Protein AF-A0A7J6WFM1-F1 (afdb_monomer)

Radius of gyration: 16.51 Å; Cα contacts (8 Å, |Δi|>4): 249; chains: 1; bounding box: 39×36×35 Å

Mean predicted aligned error: 10.04 Å

pLDDT: mean 71.58, std 12.74, range [37.25, 83.75]

Organism: Thalictrum thalictroides (NCBI:txid46969)

Sequence (102 aa):
MIDVAFMWQARCRQEDVAILWLARWCHEDVAFMCLARCRHEDIAFMCVVSHHEDVAIVRLARCRHKDVAFMWLARHQDVAIMWLARHVAFKSPCSLYWLVAT

Solvent-accessible surface area (backbone atoms only — not comparable to full-atom values): 5347 Å² total; per-residue (Å²): 134,84,54,70,50,76,48,77,49,75,48,78,54,102,64,38,39,37,40,40,41,39,41,36,37,67,84,60,54,32,39,39,40,38,39,38,37,38,37,88,70,34,40,38,39,38,38,38,40,36,38,62,100,34,41,40,37,39,40,38,39,38,39,37,87,58,34,38,37,40,37,40,36,41,31,46,74,79,40,39,47,42,44,41,42,42,44,50,76,71,94,64,80,73,56,74,50,85,50,79,5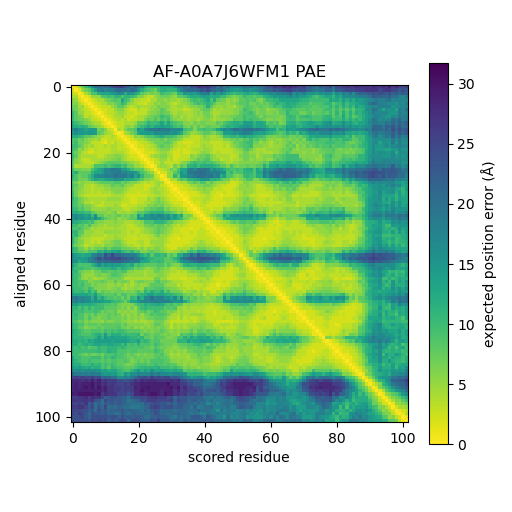3,114

Nearest PDB structures (foldseek):
  1yqf-assembly2_E  TM=4.898E-01  e=1.663E+00  Leishmania major
  6xux-assembly1_A  TM=5.354E-01  e=5.477E+00  Escherichia coli K-12
  7tcv-assembly1_XXX-2  TM=3.720E-01  e=5.189E+00  Mus musculus
  5gw7-assembly1_A  TM=2.580E-01  e=7.581E+00  Escherichia coli K-12

Foldseek 3Di:
DWDKDWDWDWDDDPFKIKIWIWIATPVFRWIWIWIWIGGVQKTKIWIWIDTPPFWIWIWIWIGHVQKIKIWIWITGHQWIWIWIWMGHPDDDDIDTDGDTDD

Secondary structure (DSSP, 8-state):
---EEEEEEEEEETTEEEEEEEEEETTTTEEEEEEEEEETTEEEEEEEEEETTTEEEEEEEEEETTEEEEEEEEEETTEEEEEEEEEESSSS--EEEEEEE-

Structure (mmCIF, N/CA/C/O backbone):
data_AF-A0A7J6WFM1-F1
#
_entry.id   AF-A0A7J6WFM1-F1
#
loop_
_atom_site.group_PDB
_atom_site.id
_atom_site.type_symbol
_atom_site.label_atom_id
_atom_site.label_alt_id
_atom_site.label_comp_id
_atom_site.label_asym_id
_atom_site.label_entity_id
_atom_site.label_seq_id
_atom_site.pdbx_PDB_ins_code
_atom_site.Cartn_x
_atom_site.Cartn_y
_atom_site.Cartn_z
_atom_site.occupancy
_atom_site.B_iso_or_equiv
_atom_site.auth_seq_id
_atom_site.auth_comp_id
_atom_site.auth_asym_id
_atom_site.auth_atom_id
_atom_site.pdbx_PDB_model_num
ATOM 1 N N . MET A 1 1 ? 22.365 15.387 -10.413 1.00 51.22 1 MET A N 1
ATOM 2 C CA . MET A 1 1 ? 21.697 16.071 -9.287 1.00 51.22 1 MET A CA 1
ATOM 3 C C . MET A 1 1 ? 20.497 15.202 -8.951 1.00 51.22 1 MET A C 1
ATOM 5 O O . MET A 1 1 ? 19.728 14.923 -9.858 1.00 51.22 1 MET A O 1
ATOM 9 N N . ILE A 1 2 ? 20.447 14.612 -7.753 1.00 57.59 2 ILE A N 1
ATOM 10 C CA . ILE A 1 2 ? 19.316 13.767 -7.344 1.00 57.59 2 ILE A CA 1
ATOM 11 C C . ILE A 1 2 ? 18.289 14.708 -6.725 1.00 57.59 2 ILE A C 1
ATOM 13 O O . ILE A 1 2 ? 18.536 15.246 -5.647 1.00 57.59 2 ILE A O 1
ATOM 17 N N . ASP A 1 3 ? 17.164 14.905 -7.405 1.00 66.88 3 ASP A N 1
ATOM 18 C CA . ASP A 1 3 ? 16.065 15.696 -6.865 1.00 66.88 3 ASP A CA 1
ATOM 19 C C . ASP A 1 3 ? 15.132 14.767 -6.090 1.00 66.88 3 ASP A C 1
ATOM 21 O O . ASP A 1 3 ? 14.416 13.937 -6.662 1.00 66.88 3 ASP A O 1
ATOM 25 N N . VAL A 1 4 ? 15.183 14.882 -4.763 1.00 70.12 4 VAL A N 1
ATOM 26 C CA . VAL A 1 4 ? 14.248 14.213 -3.861 1.00 70.12 4 VAL A CA 1
ATOM 27 C C . VAL A 1 4 ? 13.316 15.256 -3.269 1.00 70.12 4 VAL A C 1
ATOM 29 O O . VAL A 1 4 ? 13.750 16.158 -2.554 1.00 70.12 4 VAL A O 1
ATOM 32 N N . ALA A 1 5 ? 12.023 15.116 -3.550 1.00 77.75 5 ALA A N 1
ATOM 33 C CA . ALA A 1 5 ? 10.992 15.969 -2.978 1.00 77.75 5 ALA A CA 1
ATOM 34 C C . ALA A 1 5 ? 10.250 15.212 -1.875 1.00 77.75 5 ALA A C 1
ATOM 36 O O . ALA A 1 5 ? 9.716 14.127 -2.114 1.00 77.75 5 ALA A O 1
ATOM 37 N N . PHE A 1 6 ? 10.183 15.805 -0.684 1.00 78.44 6 PHE A N 1
ATOM 38 C CA . PHE A 1 6 ? 9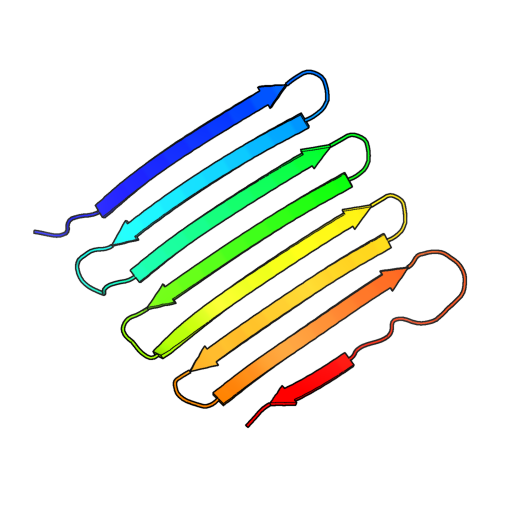.384 15.305 0.431 1.00 78.44 6 PHE A CA 1
ATOM 39 C C . PHE A 1 6 ? 8.292 16.311 0.780 1.00 78.44 6 PHE A C 1
ATOM 41 O O . PHE A 1 6 ? 8.555 17.505 0.920 1.00 78.44 6 PHE A O 1
ATOM 48 N N . MET A 1 7 ? 7.071 15.822 0.965 1.00 80.06 7 MET A N 1
ATOM 49 C CA . MET A 1 7 ? 5.954 16.606 1.475 1.00 80.06 7 MET A CA 1
ATOM 50 C C . MET A 1 7 ? 5.283 15.838 2.605 1.00 80.06 7 MET A C 1
ATOM 52 O O . MET A 1 7 ? 4.993 14.648 2.493 1.00 80.06 7 MET A O 1
ATOM 56 N N . TRP A 1 8 ? 5.013 16.540 3.698 1.00 83.38 8 TRP A N 1
ATOM 57 C CA . TRP A 1 8 ? 4.255 16.013 4.820 1.00 83.38 8 TRP A CA 1
ATOM 58 C C . TRP A 1 8 ? 3.083 16.950 5.104 1.00 83.38 8 TRP A C 1
ATOM 60 O O . TRP A 1 8 ? 3.219 18.174 5.039 1.00 83.38 8 TRP A O 1
ATOM 70 N N . GLN A 1 9 ? 1.926 16.374 5.409 1.00 80.44 9 GLN A N 1
ATOM 71 C CA . GLN A 1 9 ? 0.758 17.124 5.840 1.00 80.44 9 GLN A CA 1
ATOM 72 C C . GLN A 1 9 ? -0.009 16.313 6.878 1.00 80.44 9 GLN A C 1
ATOM 74 O O . GLN A 1 9 ? -0.376 15.167 6.633 1.00 80.44 9 GLN A O 1
ATOM 79 N N . ALA A 1 10 ? -0.317 16.935 8.012 1.00 79.06 10 ALA A N 1
ATOM 80 C CA . ALA A 1 10 ? -1.261 16.401 8.982 1.00 79.06 10 ALA A CA 1
ATOM 81 C C . ALA A 1 10 ? -2.491 17.304 9.071 1.00 79.06 10 ALA A C 1
ATOM 83 O O . ALA A 1 10 ? -2.390 18.532 9.033 1.00 79.06 10 ALA A O 1
ATOM 84 N N . ARG A 1 11 ? -3.664 16.687 9.193 1.00 78.88 11 ARG A N 1
ATOM 85 C CA . ARG A 1 11 ? -4.926 17.365 9.488 1.00 78.88 11 ARG A CA 1
ATOM 86 C C . ARG A 1 11 ? -5.605 16.653 10.644 1.00 78.88 11 ARG A C 1
ATOM 88 O O . ARG A 1 11 ? -5.827 15.449 10.573 1.00 78.88 11 ARG A O 1
ATOM 95 N N . CYS A 1 12 ? -5.979 17.417 11.662 1.00 75.19 12 CYS A N 1
ATOM 96 C CA . CYS A 1 12 ? -6.736 16.925 12.805 1.00 75.19 12 CYS A CA 1
ATOM 97 C C . CYS A 1 12 ? -8.044 17.716 12.906 1.00 75.19 12 CYS A C 1
ATOM 99 O O . CYS A 1 12 ? -8.027 18.948 12.906 1.00 75.19 12 CYS A O 1
ATOM 101 N N . ARG A 1 13 ? -9.182 17.025 12.982 1.00 72.81 13 ARG A N 1
ATOM 102 C CA . ARG A 1 13 ? -10.502 17.622 13.227 1.00 72.81 13 ARG A CA 1
ATOM 103 C C . ARG A 1 13 ? -11.258 16.771 14.233 1.00 72.81 13 ARG A C 1
ATOM 105 O O . ARG A 1 13 ? -11.721 15.707 13.856 1.00 72.81 13 ARG A O 1
ATOM 112 N N . GLN A 1 14 ? -11.417 17.280 15.456 1.00 71.00 14 GLN A N 1
ATOM 113 C CA . GLN A 1 14 ? -12.132 16.661 16.585 1.00 71.00 14 GLN A CA 1
ATOM 114 C C . GLN A 1 14 ? -11.768 15.182 16.837 1.00 71.00 14 GLN A C 1
ATOM 116 O O . GLN A 1 14 ? -10.977 14.919 17.733 1.00 71.00 14 GLN A O 1
ATOM 121 N N . GLU A 1 15 ? -12.281 14.243 16.042 1.00 68.94 15 GLU A N 1
ATOM 122 C CA . GLU A 1 15 ? -12.045 12.793 16.155 1.00 68.94 15 GLU A CA 1
ATOM 123 C C . GLU A 1 15 ? -11.365 12.165 14.922 1.00 68.94 15 GLU A C 1
ATOM 125 O O . GLU A 1 15 ? -11.062 10.974 14.925 1.00 68.94 15 GLU A O 1
ATOM 130 N N . ASP A 1 16 ? -11.112 12.958 13.878 1.00 74.50 16 ASP A N 1
ATOM 131 C CA . ASP A 1 16 ? -10.488 12.535 12.626 1.00 74.50 16 ASP A CA 1
ATOM 132 C C . ASP A 1 16 ? -9.049 13.061 12.548 1.00 74.50 16 ASP A C 1
ATOM 134 O O . ASP A 1 16 ? -8.814 14.272 12.493 1.00 74.50 16 ASP A O 1
ATOM 138 N N . VAL A 1 17 ? -8.082 12.151 12.474 1.00 76.00 17 VAL A N 1
ATOM 139 C CA . VAL A 1 17 ? -6.674 12.451 12.188 1.00 76.00 17 VAL A CA 1
ATOM 140 C C . VAL A 1 17 ? -6.327 11.872 10.827 1.00 76.00 17 VAL A C 1
ATOM 142 O O . VAL A 1 17 ? -6.545 10.690 10.578 1.00 76.00 17 VAL A O 1
ATOM 145 N N . ALA A 1 18 ? -5.778 12.693 9.940 1.00 79.69 18 ALA A N 1
ATOM 146 C CA . ALA A 1 18 ? -5.246 12.264 8.656 1.00 79.69 18 ALA A CA 1
ATOM 147 C C . ALA A 1 18 ? -3.793 12.720 8.518 1.00 79.69 18 ALA A C 1
ATOM 149 O O . ALA A 1 18 ? -3.487 13.894 8.729 1.00 79.69 18 ALA A O 1
ATOM 150 N N . ILE A 1 19 ? -2.911 11.797 8.151 1.00 79.56 19 ILE A N 1
ATOM 151 C CA . ILE A 1 19 ? -1.493 12.049 7.900 1.00 79.56 19 ILE A CA 1
ATOM 152 C C . ILE A 1 19 ? -1.201 11.620 6.467 1.00 79.56 19 ILE A C 1
ATOM 154 O O . ILE A 1 19 ? -1.480 10.485 6.086 1.00 79.56 19 ILE A O 1
ATOM 158 N N . LEU A 1 20 ? -0.640 12.533 5.685 1.00 79.12 20 LEU A N 1
ATOM 159 C CA . LEU A 1 20 ? -0.151 12.298 4.337 1.00 79.12 20 LEU A CA 1
ATOM 160 C C . LEU A 1 20 ? 1.363 12.497 4.327 1.00 79.12 20 LEU A C 1
ATOM 162 O O . LEU A 1 20 ? 1.870 13.532 4.766 1.00 79.12 20 LEU A O 1
ATOM 166 N N . TRP A 1 21 ? 2.066 11.512 3.787 1.00 83.00 21 TRP A N 1
ATOM 167 C CA . TRP A 1 21 ? 3.483 11.585 3.485 1.00 83.00 21 TRP A CA 1
ATOM 168 C C . TRP A 1 21 ? 3.699 11.241 2.017 1.00 83.00 21 TRP A C 1
ATOM 170 O O . TRP A 1 21 ? 3.228 10.213 1.533 1.00 83.00 21 TRP A O 1
ATOM 180 N N . LEU A 1 22 ? 4.400 12.118 1.312 1.00 75.88 22 LEU A N 1
ATOM 181 C CA . LEU A 1 22 ? 4.752 11.963 -0.090 1.00 75.88 22 LEU A CA 1
ATOM 182 C C . LEU A 1 22 ? 6.264 12.091 -0.220 1.00 75.88 22 LEU A C 1
ATOM 184 O O . LEU A 1 22 ? 6.851 13.063 0.258 1.00 75.88 22 LEU A O 1
ATOM 188 N N . ALA A 1 23 ? 6.876 11.132 -0.900 1.00 76.62 23 ALA A N 1
ATOM 189 C CA . ALA A 1 23 ? 8.264 11.194 -1.319 1.00 76.62 23 ALA A CA 1
ATOM 190 C C . ALA A 1 23 ? 8.338 10.878 -2.812 1.00 76.62 23 ALA A C 1
ATOM 192 O O . ALA A 1 23 ? 7.768 9.888 -3.269 1.00 76.62 23 ALA A O 1
ATOM 193 N N . ARG A 1 24 ? 9.036 11.712 -3.581 1.00 72.75 24 ARG A N 1
ATOM 194 C CA . ARG A 1 24 ? 9.300 11.463 -5.002 1.00 72.75 24 ARG A CA 1
ATOM 195 C C . ARG A 1 24 ? 10.793 11.511 -5.256 1.00 72.75 24 ARG A C 1
ATOM 197 O O . ARG A 1 24 ? 11.457 12.457 -4.835 1.00 72.75 24 ARG A O 1
ATOM 204 N N . TRP A 1 25 ? 11.296 10.487 -5.930 1.00 72.38 25 TRP A N 1
ATOM 205 C CA . TRP A 1 25 ? 12.682 10.371 -6.358 1.00 72.38 25 TRP A CA 1
ATOM 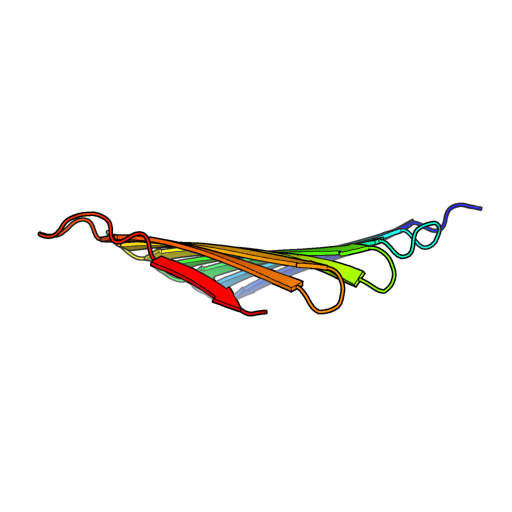206 C C . TRP A 1 25 ? 12.711 10.523 -7.879 1.00 72.38 25 TRP A C 1
ATOM 208 O O . TRP A 1 25 ? 12.308 9.621 -8.610 1.00 72.38 25 TRP A O 1
ATOM 218 N N . CYS A 1 26 ? 13.158 11.686 -8.358 1.00 60.81 26 CYS A N 1
ATOM 219 C CA . CYS A 1 26 ? 13.089 12.046 -9.780 1.00 60.81 26 CYS A CA 1
ATOM 220 C C . CYS A 1 26 ? 14.082 11.279 -10.672 1.00 60.81 26 CYS A C 1
ATOM 222 O O . CYS A 1 26 ? 13.961 11.339 -11.886 1.00 60.81 26 CYS A O 1
ATOM 224 N N . HIS A 1 27 ? 15.065 10.581 -10.095 1.00 62.34 27 HIS A N 1
ATOM 225 C CA . HIS A 1 27 ? 16.094 9.864 -10.860 1.00 62.34 27 HIS A CA 1
ATOM 226 C C . HIS A 1 27 ? 15.639 8.478 -11.359 1.00 62.34 27 HIS A C 1
ATOM 228 O O . HIS A 1 27 ? 16.193 7.964 -12.322 1.00 62.34 27 HIS A O 1
ATOM 234 N N . GLU A 1 28 ? 14.640 7.874 -10.712 1.00 61.72 28 GLU A N 1
ATOM 235 C CA . GLU A 1 28 ? 14.131 6.527 -11.039 1.00 61.72 28 GLU A CA 1
ATOM 236 C C . GLU A 1 28 ? 12.610 6.531 -11.297 1.00 61.72 28 GLU A C 1
ATOM 238 O O . GLU A 1 28 ? 11.972 5.483 -11.362 1.00 61.72 28 GLU A O 1
ATOM 243 N N . ASP A 1 29 ? 12.003 7.723 -11.384 1.00 70.25 29 ASP A N 1
ATOM 244 C CA . ASP A 1 29 ? 10.547 7.930 -11.409 1.00 70.25 29 ASP A CA 1
ATOM 245 C C . ASP A 1 29 ? 9.795 7.151 -10.322 1.00 70.25 29 ASP A C 1
ATOM 247 O O . ASP A 1 29 ? 8.648 6.724 -10.483 1.00 70.25 29 ASP A O 1
ATOM 251 N N . VAL A 1 30 ? 10.446 7.001 -9.166 1.00 72.12 30 VAL A N 1
ATOM 252 C CA . VAL A 1 30 ? 9.839 6.363 -8.008 1.00 72.12 30 VAL A CA 1
ATOM 253 C C . VAL A 1 30 ? 9.021 7.391 -7.253 1.00 72.12 30 VAL A C 1
ATOM 255 O O . VAL A 1 30 ? 9.536 8.402 -6.764 1.00 72.12 30 VAL A O 1
ATOM 258 N N . ALA A 1 31 ? 7.730 7.115 -7.125 1.00 78.88 31 ALA A N 1
ATOM 259 C CA . ALA A 1 31 ? 6.846 7.865 -6.253 1.00 78.88 31 ALA A CA 1
ATOM 260 C C . ALA A 1 31 ? 6.373 6.968 -5.113 1.00 78.88 31 ALA A C 1
ATOM 262 O O . ALA A 1 31 ? 5.942 5.832 -5.312 1.00 78.88 31 ALA A O 1
ATOM 263 N N . PHE A 1 32 ? 6.449 7.513 -3.908 1.00 80.25 32 PHE A N 1
ATOM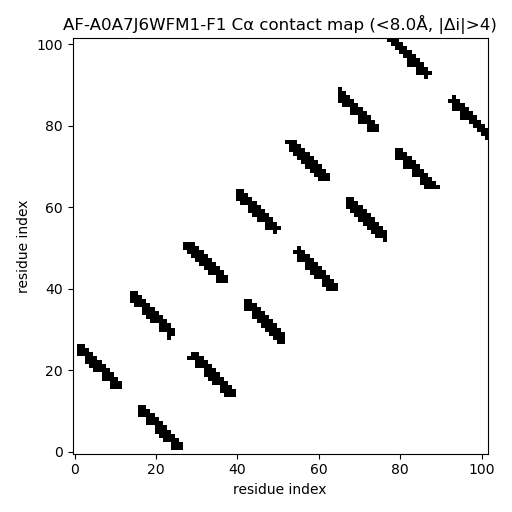 264 C CA . PHE A 1 32 ? 5.967 6.895 -2.693 1.00 80.25 32 PHE A CA 1
ATOM 265 C C . PHE A 1 32 ? 4.924 7.808 -2.050 1.00 80.25 32 PHE A C 1
ATOM 267 O O . PHE A 1 32 ? 5.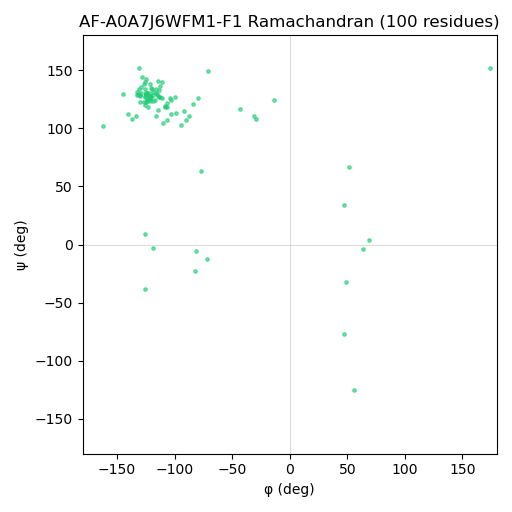178 8.984 -1.779 1.00 80.25 32 PHE A O 1
ATOM 274 N N . MET A 1 33 ? 3.754 7.250 -1.760 1.00 80.38 33 MET A N 1
ATOM 275 C CA . MET A 1 33 ? 2.672 7.931 -1.061 1.00 80.38 33 MET A CA 1
ATOM 276 C C . MET A 1 33 ? 2.172 7.071 0.091 1.00 80.38 33 MET A C 1
ATOM 278 O O . MET A 1 33 ? 1.689 5.965 -0.125 1.00 80.38 33 MET A O 1
ATOM 282 N N . CYS A 1 34 ? 2.207 7.614 1.303 1.00 82.81 34 CYS A N 1
ATOM 283 C CA . CYS A 1 34 ? 1.565 7.041 2.477 1.00 82.81 34 CYS A CA 1
ATOM 284 C C . CYS A 1 34 ? 0.448 7.957 2.967 1.00 82.81 34 CYS A C 1
ATOM 286 O O . CYS A 1 34 ? 0.674 9.134 3.236 1.00 82.81 34 CYS A O 1
ATOM 288 N N . LEU A 1 35 ? -0.742 7.398 3.150 1.00 80.44 35 LEU A N 1
ATOM 289 C CA . LEU A 1 35 ? -1.876 8.057 3.774 1.00 80.44 35 LEU A CA 1
ATOM 290 C C . LEU A 1 35 ? -2.366 7.216 4.951 1.00 80.44 35 LEU A C 1
ATOM 292 O O . LEU A 1 35 ? -2.724 6.052 4.792 1.00 80.44 35 LEU A O 1
ATOM 296 N N . ALA A 1 36 ? -2.405 7.818 6.130 1.00 79.12 36 ALA A N 1
ATOM 297 C CA . ALA A 1 36 ? -3.009 7.255 7.324 1.00 79.12 36 ALA A CA 1
ATOM 298 C C . ALA A 1 36 ? -4.235 8.084 7.698 1.00 79.12 36 ALA A C 1
ATOM 300 O O . ALA A 1 36 ? -4.179 9.314 7.693 1.00 79.12 36 ALA A O 1
ATOM 301 N N . ARG A 1 37 ? -5.334 7.424 8.048 1.00 80.31 37 ARG A N 1
ATOM 302 C CA . ARG A 1 37 ? -6.525 8.056 8.608 1.00 80.31 37 ARG A CA 1
ATOM 303 C C . ARG A 1 37 ? -6.979 7.284 9.834 1.00 80.31 37 ARG A C 1
ATOM 305 O O . ARG A 1 37 ? -7.213 6.086 9.752 1.00 80.31 37 ARG A O 1
ATOM 312 N N . CYS A 1 38 ? -7.183 7.992 10.930 1.00 75.75 38 CYS A N 1
ATOM 313 C CA . CYS A 1 38 ? -7.791 7.475 12.143 1.00 75.75 38 CYS A CA 1
ATOM 314 C C . CYS A 1 38 ? -9.074 8.267 12.403 1.00 75.75 38 CYS A C 1
ATOM 316 O O . CYS A 1 38 ? -9.051 9.495 12.392 1.00 75.75 38 CYS A O 1
ATOM 318 N N . ARG A 1 39 ? -10.179 7.564 12.613 1.00 77.75 39 ARG A N 1
ATOM 319 C CA . ARG A 1 39 ? -11.467 8.071 13.099 1.00 77.75 39 ARG A CA 1
ATOM 320 C C . ARG A 1 39 ? -11.895 7.156 14.239 1.00 77.75 39 ARG A C 1
ATOM 322 O O . ARG A 1 39 ? -11.485 6.009 14.228 1.00 77.75 39 ARG A O 1
ATOM 329 N N . HIS A 1 40 ? -12.664 7.629 15.215 1.00 67.88 40 HIS A N 1
ATOM 330 C CA . HIS A 1 40 ? -13.135 6.844 16.371 1.00 67.88 40 HIS A CA 1
ATOM 331 C C . HIS A 1 40 ? -13.346 5.334 16.050 1.00 67.88 40 HIS A C 1
ATOM 333 O O . HIS A 1 40 ? -14.226 4.995 15.262 1.00 67.88 40 HIS A O 1
ATOM 33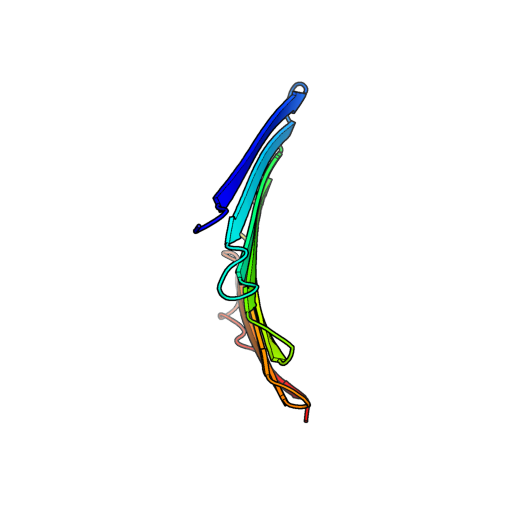9 N N . GLU A 1 41 ? -12.485 4.461 16.604 1.00 69.75 41 GLU A N 1
ATOM 340 C CA . GLU A 1 41 ? -12.392 2.990 16.387 1.00 69.75 41 GLU A CA 1
ATOM 341 C C . GLU A 1 41 ? -12.028 2.460 14.976 1.00 69.75 41 GLU A C 1
ATOM 343 O O . GLU A 1 41 ? -11.827 1.253 14.816 1.00 69.75 41 GLU A O 1
ATOM 348 N N . ASP A 1 42 ? -11.879 3.336 13.983 1.00 78.94 42 ASP A N 1
ATOM 349 C CA . ASP A 1 42 ? -11.552 3.048 12.584 1.00 78.94 42 ASP A CA 1
ATOM 350 C C . ASP A 1 42 ? -10.173 3.609 12.200 1.00 78.94 42 ASP A C 1
ATOM 352 O O . ASP A 1 42 ? -9.959 4.818 12.106 1.00 78.94 42 ASP A O 1
ATOM 356 N N . ILE A 1 43 ? -9.237 2.727 11.873 1.00 78.31 43 ILE A N 1
ATOM 357 C CA . ILE A 1 43 ? -7.903 3.082 11.390 1.00 78.31 43 ILE A CA 1
ATOM 358 C C . ILE A 1 43 ? -7.750 2.562 9.965 1.00 78.31 43 ILE A C 1
ATOM 360 O O . ILE A 1 43 ? -8.020 1.395 9.693 1.00 78.31 43 ILE A O 1
ATOM 364 N N . ALA A 1 44 ? -7.309 3.413 9.047 1.00 82.06 44 ALA A N 1
ATOM 365 C CA . ALA A 1 44 ? -7.018 3.063 7.668 1.00 82.06 44 ALA A CA 1
ATOM 366 C C . ALA A 1 44 ? -5.622 3.553 7.272 1.00 82.06 44 ALA A C 1
ATOM 368 O O . ALA A 1 44 ? -5.258 4.698 7.527 1.00 82.06 44 ALA A O 1
ATOM 369 N N . PHE A 1 45 ? -4.866 2.696 6.598 1.00 82.88 45 PHE A N 1
ATOM 370 C CA . PHE A 1 45 ? -3.566 3.006 6.024 1.00 82.88 45 PHE A CA 1
ATOM 371 C C . PHE A 1 45 ? -3.560 2.632 4.550 1.00 82.88 45 PHE A C 1
ATOM 373 O O . PHE A 1 45 ? -4.047 1.569 4.169 1.00 82.88 45 PHE A O 1
ATOM 380 N N . MET A 1 46 ? -2.980 3.500 3.733 1.00 80.75 46 MET A N 1
ATOM 381 C CA . MET A 1 46 ? -2.728 3.289 2.320 1.00 80.75 46 MET A CA 1
ATOM 382 C C . MET A 1 46 ? -1.277 3.640 2.038 1.00 80.75 46 MET A C 1
ATOM 384 O O . MET A 1 46 ? -0.825 4.725 2.386 1.00 80.75 46 MET A O 1
ATOM 388 N N . CYS A 1 47 ? -0.559 2.736 1.396 1.00 83.44 47 CYS A N 1
ATOM 389 C CA . CYS A 1 47 ? 0.777 2.971 0.886 1.00 83.44 47 CYS A CA 1
ATOM 390 C C . CYS A 1 47 ? 0.782 2.614 -0.596 1.00 83.44 47 CYS A C 1
ATOM 392 O O . CYS A 1 47 ? 0.348 1.525 -0.968 1.00 83.44 47 CYS A O 1
ATOM 394 N N . VAL A 1 48 ? 1.235 3.540 -1.431 1.00 81.31 48 VAL A N 1
ATOM 395 C CA . VAL A 1 48 ? 1.389 3.356 -2.869 1.00 81.31 48 VAL A CA 1
ATOM 396 C C . VAL A 1 48 ? 2.846 3.600 -3.209 1.00 81.31 48 VAL A C 1
ATOM 398 O O . VAL A 1 48 ? 3.395 4.649 -2.873 1.00 81.31 48 VAL A O 1
ATOM 401 N N . VAL A 1 49 ? 3.452 2.629 -3.878 1.00 82.75 49 VAL A N 1
ATOM 402 C CA . VAL A 1 49 ? 4.787 2.742 -4.453 1.00 82.75 49 VAL A CA 1
ATOM 403 C C . VAL A 1 49 ? 4.656 2.485 -5.940 1.00 82.75 49 VAL A C 1
ATOM 405 O O . VAL A 1 49 ? 4.151 1.435 -6.337 1.00 82.75 49 VAL A O 1
ATOM 408 N N . SER A 1 50 ? 5.092 3.433 -6.756 1.00 80.31 50 SER A N 1
ATOM 409 C CA . SER A 1 50 ? 5.182 3.255 -8.201 1.00 80.31 50 SER A CA 1
ATOM 410 C C . SER A 1 50 ? 6.618 3.458 -8.650 1.00 80.31 50 SER A C 1
ATOM 412 O O . SER A 1 50 ? 7.266 4.385 -8.172 1.00 80.31 50 SER A O 1
ATOM 414 N N . HIS A 1 51 ? 7.084 2.614 -9.561 1.00 77.94 51 HIS A N 1
ATOM 415 C CA . HIS A 1 51 ? 8.351 2.758 -10.280 1.00 77.94 51 HIS A CA 1
ATOM 416 C C . HIS A 1 51 ? 8.035 2.716 -11.781 1.00 77.94 51 HIS A C 1
ATOM 418 O O . HIS A 1 51 ? 7.140 1.966 -12.168 1.00 77.94 51 HIS A O 1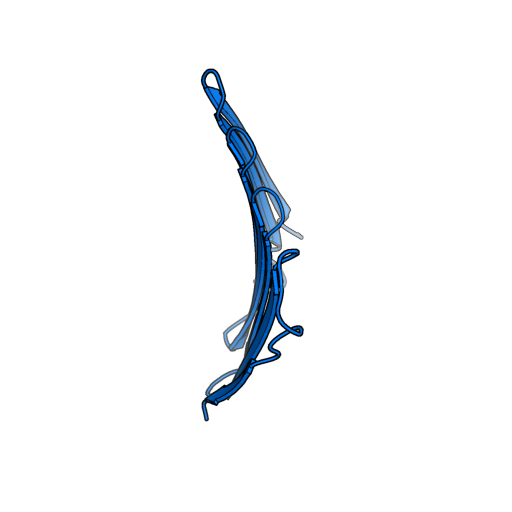
ATOM 424 N N . HIS A 1 52 ? 8.741 3.534 -12.574 1.00 66.69 52 HIS A N 1
ATOM 425 C CA . HIS A 1 52 ? 8.604 3.767 -14.023 1.00 66.69 52 HIS A CA 1
ATOM 426 C C . HIS A 1 52 ? 7.741 2.745 -14.806 1.00 66.69 52 HIS A C 1
ATOM 428 O O . HIS A 1 52 ? 8.012 1.546 -14.774 1.00 66.69 52 HIS A O 1
ATOM 434 N N . GLU A 1 53 ? 6.730 3.273 -15.512 1.00 56.12 53 GLU A N 1
ATOM 435 C CA . GLU A 1 53 ? 5.732 2.676 -16.435 1.00 56.12 53 GLU A CA 1
ATOM 436 C C . GLU A 1 53 ? 4.942 1.423 -16.015 1.00 56.12 53 GLU A C 1
ATOM 438 O O . GLU A 1 53 ? 3.751 1.356 -16.320 1.00 56.12 53 GLU A O 1
ATOM 443 N N . ASP A 1 54 ? 5.489 0.509 -15.218 1.00 59.69 54 ASP A N 1
ATOM 444 C CA . ASP A 1 54 ? 4.892 -0.822 -15.112 1.00 59.69 54 ASP A CA 1
ATOM 445 C C . ASP A 1 54 ? 4.573 -1.257 -13.686 1.00 59.69 54 ASP A C 1
ATOM 447 O O . ASP A 1 54 ? 3.504 -1.832 -13.468 1.00 59.69 54 ASP A O 1
ATOM 451 N N . VAL A 1 55 ? 5.418 -0.947 -12.693 1.00 63.00 55 VAL A N 1
ATOM 452 C CA . VAL A 1 55 ? 5.225 -1.457 -11.327 1.00 63.00 55 VAL A CA 1
ATOM 453 C C . VAL A 1 55 ? 4.410 -0.491 -10.477 1.00 63.00 55 VAL A C 1
ATOM 455 O O . VAL A 1 55 ? 4.888 0.582 -10.111 1.00 63.00 55 VAL A O 1
ATOM 458 N N . ALA A 1 56 ? 3.217 -0.913 -10.059 1.00 77.69 56 ALA A N 1
ATOM 459 C CA . ALA A 1 56 ? 2.457 -0.237 -9.009 1.00 77.69 56 ALA A CA 1
ATOM 460 C C . ALA A 1 56 ? 2.149 -1.210 -7.870 1.00 77.69 56 ALA A C 1
ATOM 462 O O . ALA A 1 56 ? 1.442 -2.199 -8.065 1.00 77.69 56 ALA A O 1
ATOM 463 N N . ILE A 1 57 ? 2.658 -0.915 -6.673 1.00 79.31 57 ILE A N 1
ATOM 464 C CA . ILE A 1 57 ? 2.365 -1.658 -5.449 1.00 79.31 57 ILE A CA 1
ATOM 465 C C . ILE A 1 57 ? 1.467 -0.808 -4.556 1.00 79.31 57 ILE A C 1
ATOM 467 O O . ILE A 1 57 ? 1.868 0.259 -4.098 1.00 79.31 57 ILE A O 1
ATOM 471 N N . VAL A 1 58 ? 0.271 -1.310 -4.256 1.00 82.25 58 VAL A N 1
ATOM 472 C CA . VAL A 1 58 ? -0.671 -0.704 -3.313 1.00 82.25 58 VAL A CA 1
ATOM 473 C C . VAL A 1 58 ? -0.833 -1.622 -2.109 1.00 82.25 58 VAL A C 1
ATOM 475 O O . VAL A 1 58 ? -1.139 -2.806 -2.238 1.00 82.25 58 VAL A O 1
ATOM 478 N N . ARG A 1 59 ? -0.645 -1.073 -0.913 1.00 83.06 59 ARG A N 1
ATOM 479 C CA . ARG A 1 59 ? -0.950 -1.722 0.364 1.00 83.06 59 ARG A CA 1
ATOM 480 C C . ARG A 1 59 ? -2.028 -0.928 1.068 1.00 83.06 59 ARG A C 1
ATOM 482 O O . ARG A 1 59 ? -1.856 0.260 1.319 1.00 83.06 59 ARG A O 1
ATOM 489 N N . LEU A 1 60 ? -3.119 -1.594 1.403 1.00 79.75 60 LEU A N 1
ATOM 490 C CA . LEU A 1 60 ? -4.239 -1.031 2.135 1.00 79.75 60 LEU A CA 1
ATOM 491 C C . LEU A 1 60 ? -4.468 -1.873 3.384 1.00 79.75 60 LEU A C 1
ATOM 493 O O . LEU A 1 60 ? -4.581 -3.092 3.303 1.00 79.75 60 LEU A O 1
ATOM 497 N N . ALA A 1 61 ? -4.536 -1.224 4.536 1.00 77.75 61 ALA A N 1
ATOM 498 C CA . ALA A 1 61 ? -4.910 -1.852 5.791 1.00 77.75 61 ALA A CA 1
ATOM 499 C C . ALA A 1 61 ? -6.064 -1.064 6.400 1.00 77.75 61 ALA A C 1
ATOM 501 O O . ALA A 1 61 ? -6.017 0.164 6.445 1.00 77.75 61 ALA A O 1
ATOM 502 N N . ARG A 1 62 ? -7.095 -1.756 6.874 1.00 79.44 62 ARG A N 1
ATOM 503 C CA . ARG A 1 62 ? -8.183 -1.155 7.641 1.00 79.44 62 ARG A CA 1
ATOM 504 C C . ARG A 1 62 ? -8.443 -1.986 8.882 1.00 79.44 62 ARG A C 1
ATOM 506 O O . ARG A 1 62 ? -8.664 -3.185 8.780 1.00 79.44 62 ARG A O 1
ATOM 513 N N . CYS A 1 63 ? -8.485 -1.328 10.025 1.00 75.81 63 CYS A N 1
ATOM 514 C CA . CYS A 1 63 ? -8.870 -1.906 11.298 1.00 75.81 63 CYS A CA 1
ATOM 515 C C .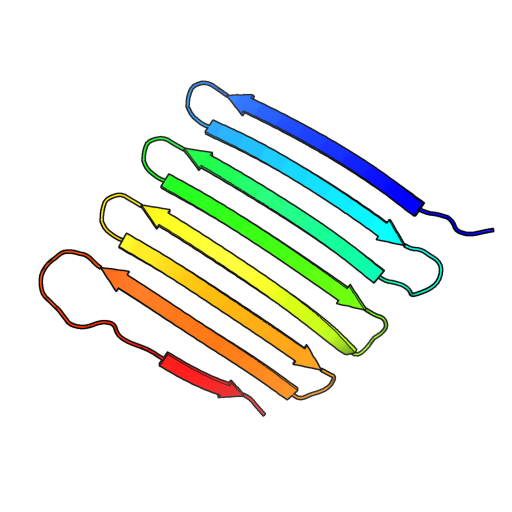 CYS A 1 63 ? -10.108 -1.160 11.789 1.00 75.81 63 CYS A C 1
ATOM 517 O O . CYS A 1 63 ? -10.078 0.059 11.916 1.00 75.81 63 CYS A O 1
ATOM 519 N N . ARG A 1 64 ? -11.186 -1.887 12.053 1.00 76.38 64 ARG A N 1
ATOM 520 C CA . ARG A 1 64 ? -12.396 -1.417 12.735 1.00 76.38 64 ARG A CA 1
ATOM 521 C C . ARG A 1 64 ? -12.673 -2.402 13.854 1.00 76.38 64 ARG A C 1
ATOM 523 O O . ARG A 1 64 ? -12.395 -3.571 13.657 1.00 76.38 64 ARG A O 1
ATOM 530 N N . HIS A 1 65 ? -13.167 -1.984 15.014 1.00 67.81 65 HIS A N 1
ATOM 531 C CA . HIS A 1 65 ? -13.427 -2.859 16.170 1.00 67.81 65 HIS A CA 1
ATOM 532 C C . HIS A 1 65 ? -13.770 -4.334 15.799 1.00 67.81 65 HIS A C 1
ATOM 534 O O . HIS A 1 65 ? -14.840 -4.617 15.261 1.00 67.81 65 HIS A O 1
ATOM 540 N N . LYS A 1 66 ? -12.829 -5.263 16.069 1.00 67.38 66 LYS A N 1
ATOM 541 C CA . LYS A 1 66 ? -12.854 -6.719 15.758 1.00 67.38 66 LYS A CA 1
ATOM 542 C C . LYS A 1 66 ? -12.771 -7.151 14.279 1.00 67.38 66 LYS A C 1
ATOM 544 O O . LYS A 1 66 ? -12.815 -8.346 14.014 1.00 67.38 66 LYS A O 1
ATOM 549 N N . ASP A 1 67 ? -12.597 -6.244 13.333 1.00 77.00 67 ASP A N 1
ATOM 550 C CA . ASP A 1 67 ? -12.465 -6.492 11.894 1.00 77.00 67 ASP A CA 1
ATOM 551 C C . ASP A 1 67 ? -11.184 -5.851 11.347 1.00 77.00 67 ASP A C 1
ATOM 553 O O . ASP A 1 67 ? -10.982 -4.638 11.420 1.00 77.00 67 ASP A O 1
ATOM 557 N N . VAL A 1 68 ? -10.301 -6.675 10.795 1.00 75.31 68 VAL A N 1
ATOM 558 C CA . VAL A 1 68 ? -9.051 -6.225 10.187 1.00 75.31 68 VAL A CA 1
ATOM 559 C C . VAL A 1 68 ? -8.999 -6.722 8.756 1.00 75.31 68 VAL A C 1
ATOM 561 O O . VAL A 1 68 ? -9.078 -7.922 8.516 1.00 75.31 68 VAL A O 1
ATOM 564 N N . ALA A 1 69 ? -8.829 -5.813 7.805 1.00 78.88 69 ALA A N 1
ATOM 565 C CA . ALA A 1 69 ? -8.673 -6.121 6.394 1.00 78.88 69 ALA A CA 1
ATOM 566 C C . ALA A 1 69 ? -7.322 -5.618 5.883 1.00 78.88 69 ALA A C 1
ATOM 568 O O . ALA A 1 69 ? -6.944 -4.472 6.126 1.00 78.88 69 ALA A O 1
ATOM 569 N N . PHE A 1 70 ? -6.630 -6.466 5.133 1.00 78.12 70 PHE A N 1
ATOM 570 C CA . PHE A 1 70 ? -5.412 -6.159 4.406 1.00 78.12 70 PHE A CA 1
ATOM 571 C C . PHE A 1 70 ? -5.630 -6.464 2.933 1.00 78.12 70 PHE A C 1
ATOM 573 O O . PHE A 1 70 ? -6.080 -7.551 2.576 1.00 78.12 70 PHE A O 1
ATOM 580 N N . MET A 1 71 ? -5.280 -5.511 2.083 1.00 79.38 71 MET A N 1
ATOM 581 C CA . MET A 1 71 ? -5.227 -5.696 0.646 1.00 79.38 71 MET A CA 1
ATOM 582 C C . MET A 1 71 ? -3.836 -5.328 0.154 1.00 79.38 71 MET A C 1
ATOM 584 O O . MET A 1 71 ? -3.302 -4.266 0.480 1.00 79.38 71 MET A O 1
ATOM 588 N N . TRP A 1 72 ? -3.260 -6.215 -0.638 1.00 81.50 72 TRP A N 1
ATOM 589 C CA . TRP A 1 72 ? -2.026 -5.981 -1.357 1.00 81.50 72 TRP A CA 1
ATOM 590 C C . TRP A 1 72 ? -2.296 -6.155 -2.842 1.00 81.50 72 TRP A C 1
ATOM 592 O O . TRP A 1 72 ? -2.861 -7.158 -3.260 1.00 81.50 72 TRP A O 1
ATOM 602 N N . LEU A 1 73 ? -1.922 -5.159 -3.627 1.00 80.69 73 LEU A N 1
ATOM 603 C CA . LEU A 1 73 ? -2.016 -5.179 -5.074 1.00 80.69 73 LEU A CA 1
ATOM 604 C C . LEU A 1 73 ? -0.627 -4.886 -5.621 1.00 80.69 73 LEU A C 1
ATOM 606 O O . LEU A 1 73 ? 0.002 -3.918 -5.199 1.00 80.69 73 LEU A O 1
ATOM 610 N N . ALA A 1 74 ? -0.164 -5.704 -6.553 1.00 82.62 74 ALA A N 1
ATOM 611 C CA . ALA A 1 74 ? 1.022 -5.443 -7.348 1.00 82.62 74 ALA A CA 1
ATOM 612 C C . ALA A 1 74 ? 0.637 -5.578 -8.820 1.00 82.62 74 ALA A C 1
ATOM 614 O O . ALA A 1 74 ? 0.133 -6.619 -9.234 1.00 82.62 74 ALA A O 1
ATOM 615 N N . ARG A 1 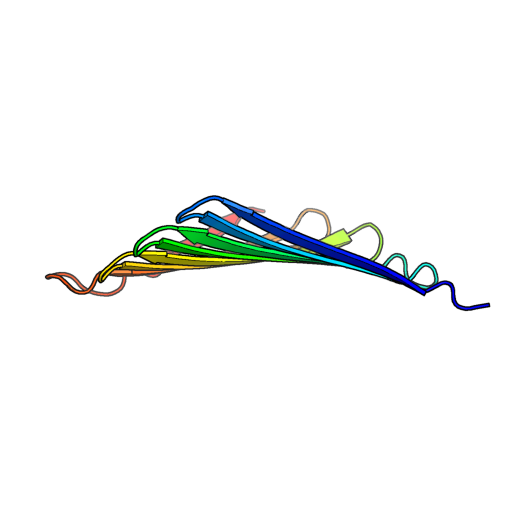75 ? 0.852 -4.526 -9.601 1.00 80.19 75 ARG A N 1
ATOM 616 C CA . ARG A 1 75 ? 0.687 -4.540 -11.055 1.00 80.19 75 ARG A CA 1
ATOM 617 C C . ARG A 1 75 ? 2.055 -4.416 -11.706 1.00 80.19 75 ARG A C 1
ATOM 619 O O . ARG A 1 75 ? 2.855 -3.636 -11.202 1.00 80.19 75 ARG A O 1
ATOM 626 N N . HIS A 1 76 ? 2.288 -5.161 -12.780 1.00 81.12 76 HIS A N 1
ATOM 627 C CA . HIS A 1 76 ? 3.407 -5.013 -13.705 1.00 81.12 76 HIS A CA 1
ATOM 628 C C . HIS A 1 76 ? 2.892 -5.233 -15.129 1.00 81.12 76 HIS A C 1
ATOM 630 O O . HIS A 1 76 ? 2.493 -6.351 -15.451 1.00 81.12 76 HIS A O 1
ATOM 636 N N . GLN A 1 77 ? 2.887 -4.187 -15.963 1.00 79.88 77 GLN A N 1
ATOM 637 C CA . GLN A 1 77 ? 2.325 -4.232 -17.323 1.00 79.88 77 GLN A CA 1
ATOM 638 C C . GLN A 1 77 ? 0.852 -4.690 -17.301 1.00 79.88 77 GLN A C 1
ATOM 640 O O . GLN A 1 77 ? 0.040 -4.120 -16.565 1.00 79.88 77 GLN A O 1
ATOM 645 N N . ASP A 1 78 ? 0.526 -5.737 -18.061 1.00 78.81 78 ASP A N 1
ATOM 646 C CA . ASP A 1 78 ? -0.810 -6.330 -18.159 1.00 78.81 78 ASP A CA 1
ATOM 647 C C . ASP A 1 78 ? -1.133 -7.292 -17.002 1.00 78.81 78 ASP A C 1
ATOM 649 O O . ASP A 1 78 ? -2.258 -7.760 -16.874 1.00 78.81 78 ASP A O 1
ATOM 653 N N . VAL A 1 79 ? -0.173 -7.580 -16.115 1.00 78.19 79 VAL A N 1
ATOM 654 C CA . VAL A 1 79 ? -0.371 -8.529 -15.014 1.00 78.19 79 VAL A CA 1
ATOM 655 C C . VAL A 1 79 ? -0.665 -7.792 -13.714 1.00 78.19 79 VAL A C 1
ATOM 657 O O . VAL A 1 79 ? 0.120 -6.953 -13.263 1.00 78.19 79 VAL A O 1
ATOM 660 N N . ALA A 1 80 ? -1.763 -8.162 -13.051 1.00 82.06 80 ALA A N 1
ATOM 661 C CA . ALA A 1 80 ? -2.084 -7.706 -11.704 1.00 82.06 80 ALA A CA 1
ATOM 662 C C . ALA A 1 80 ? -2.264 -8.887 -10.739 1.00 82.06 80 ALA A C 1
ATOM 664 O O . ALA A 1 80 ? -3.078 -9.787 -10.946 1.00 82.06 80 ALA A O 1
ATOM 665 N N . ILE A 1 81 ? -1.520 -8.850 -9.634 1.00 80.69 81 ILE A N 1
ATOM 666 C CA . ILE A 1 81 ? -1.646 -9.788 -8.520 1.00 80.69 81 ILE A CA 1
ATOM 667 C C . ILE A 1 81 ? -2.314 -9.055 -7.364 1.00 80.69 81 ILE A C 1
ATOM 669 O O . ILE A 1 81 ? -1.797 -8.049 -6.874 1.00 80.69 81 ILE A O 1
ATOM 673 N N . MET A 1 82 ? -3.449 -9.582 -6.907 1.00 83.75 82 MET A N 1
ATOM 674 C CA . MET A 1 82 ? -4.178 -9.056 -5.760 1.00 83.75 82 MET A CA 1
ATOM 675 C C . MET A 1 82 ? -4.274 -10.108 -4.656 1.00 83.75 82 MET A C 1
ATOM 677 O O . MET A 1 82 ? -4.681 -11.248 -4.882 1.00 83.75 82 MET A O 1
ATOM 681 N N . TRP A 1 83 ? -3.945 -9.693 -3.438 1.00 81.00 83 TRP A N 1
ATOM 682 C CA . TRP A 1 83 ? -4.115 -10.472 -2.225 1.00 81.00 83 TRP A CA 1
ATOM 683 C C . TRP A 1 83 ? -5.023 -9.728 -1.254 1.00 81.00 83 TRP A C 1
ATOM 685 O O . TRP A 1 83 ? -4.770 -8.570 -0.922 1.00 81.00 83 TRP A O 1
ATOM 695 N N . LEU A 1 84 ? -6.073 -10.402 -0.789 1.00 81.38 84 LEU A N 1
ATOM 696 C CA . LEU A 1 84 ? -7.001 -9.875 0.202 1.00 81.38 84 LEU A CA 1
ATOM 697 C C . LEU A 1 84 ? -7.080 -10.844 1.381 1.00 81.38 84 LEU A C 1
ATOM 699 O O . LEU A 1 84 ? -7.469 -12.004 1.224 1.00 81.38 84 LEU A O 1
ATOM 703 N N . ALA A 1 85 ? -6.775 -10.341 2.571 1.00 78.69 85 ALA A N 1
ATOM 704 C CA . ALA A 1 85 ? -7.049 -11.030 3.821 1.00 78.69 85 ALA A CA 1
ATOM 705 C C . ALA A 1 85 ? -7.958 -10.181 4.691 1.00 78.69 85 ALA A C 1
ATOM 707 O O . ALA A 1 85 ? -7.740 -8.984 4.869 1.00 78.69 85 ALA A O 1
ATOM 708 N N . ARG A 1 86 ? -8.968 -10.818 5.273 1.00 79.19 86 ARG A N 1
ATOM 709 C CA . ARG A 1 86 ? -9.835 -10.197 6.264 1.00 79.19 86 ARG A CA 1
ATOM 710 C C . ARG A 1 86 ? -9.991 -11.127 7.452 1.00 79.19 86 ARG A C 1
ATOM 712 O O . ARG A 1 86 ? -10.282 -12.311 7.293 1.00 79.19 86 ARG A O 1
ATOM 719 N N . HIS A 1 87 ? -9.809 -10.576 8.637 1.00 71.88 87 HIS A N 1
ATOM 720 C CA . HIS A 1 87 ? -9.984 -11.253 9.902 1.00 71.88 87 HIS A CA 1
ATOM 721 C C . HIS A 1 87 ? -11.121 -10.578 10.667 1.00 71.88 87 HIS A C 1
ATOM 723 O O . HIS A 1 87 ? -10.966 -9.459 11.152 1.00 71.88 87 HIS A O 1
ATOM 729 N N . VAL A 1 88 ? -12.249 -11.278 10.801 1.00 65.31 88 VAL A N 1
ATOM 730 C CA . VAL A 1 88 ? -13.395 -10.831 11.600 1.00 65.31 88 VAL A CA 1
ATOM 731 C C . VAL A 1 88 ? -13.441 -11.673 12.870 1.00 65.31 88 VAL A C 1
ATOM 733 O O . VAL A 1 88 ? -13.799 -12.848 12.850 1.00 65.31 88 VAL A O 1
ATOM 736 N N . ALA A 1 89 ? -13.084 -11.077 14.002 1.00 57.50 89 ALA A N 1
ATOM 737 C CA . ALA A 1 89 ? -13.169 -11.696 15.316 1.00 57.50 89 ALA A CA 1
ATOM 738 C C . ALA A 1 89 ? -14.624 -11.707 15.822 1.00 57.50 89 ALA A C 1
ATOM 740 O O . ALA A 1 89 ? -14.942 -11.077 16.826 1.00 57.50 89 ALA A O 1
ATOM 741 N N . PHE A 1 90 ? -15.519 -12.409 15.120 1.00 41.91 90 PHE A N 1
ATOM 742 C CA . PHE A 1 90 ? -16.759 -12.963 15.677 1.00 41.91 90 PHE A CA 1
ATOM 743 C C . PHE A 1 90 ? -17.301 -14.056 14.731 1.00 41.91 90 PHE A C 1
ATOM 745 O O . PHE A 1 90 ? -17.897 -13.762 13.701 1.00 41.91 90 PHE A O 1
ATOM 752 N N . LYS A 1 91 ? -17.083 -15.330 15.096 1.00 38.75 91 LYS A N 1
ATOM 753 C CA . LYS A 1 91 ? -17.682 -16.544 14.494 1.00 38.75 91 LYS A CA 1
ATOM 754 C C . LYS A 1 91 ? -17.575 -16.698 12.957 1.00 38.75 91 LYS A C 1
ATOM 756 O O . LYS A 1 91 ? -18.601 -16.717 12.288 1.00 38.75 91 LYS A O 1
ATOM 761 N N . SER A 1 92 ? -16.388 -16.879 12.377 1.00 37.25 92 SER A N 1
ATOM 762 C CA . SER A 1 92 ? -16.174 -17.678 11.136 1.00 37.25 92 SER A CA 1
ATOM 763 C C . SER A 1 92 ? -14.718 -17.572 10.653 1.00 37.25 92 SER A C 1
ATOM 765 O O . SER A 1 92 ? -14.057 -16.585 10.974 1.00 37.25 92 SER A O 1
ATOM 767 N N . PRO A 1 93 ? -14.177 -18.594 9.956 1.00 43.16 93 PRO A N 1
ATOM 768 C CA . PRO A 1 93 ? -12.747 -18.689 9.673 1.00 43.16 93 PRO A CA 1
ATOM 769 C C . PRO A 1 93 ? -12.292 -17.648 8.643 1.00 43.16 93 PRO A C 1
ATOM 771 O O . PRO A 1 93 ? -13.044 -17.258 7.753 1.00 43.16 93 PRO A O 1
ATOM 774 N N . CYS A 1 94 ? -11.037 -17.218 8.787 1.00 41.28 94 CYS A N 1
ATOM 775 C CA . CYS A 1 94 ? -10.319 -16.321 7.887 1.00 41.28 94 CYS A CA 1
ATOM 776 C C . CYS A 1 94 ? -10.561 -16.692 6.418 1.00 41.28 94 CYS A C 1
ATOM 778 O O . CYS A 1 94 ? -10.162 -17.768 5.975 1.00 41.28 94 CYS A O 1
ATOM 780 N N . SER A 1 95 ? -11.185 -15.796 5.657 1.00 49.25 95 SER A N 1
ATOM 781 C CA . SER A 1 95 ? -11.408 -16.005 4.230 1.00 49.25 95 SER A CA 1
ATOM 782 C C . SER A 1 95 ? -10.270 -15.341 3.456 1.00 49.25 95 SER A C 1
ATOM 784 O O . SER A 1 95 ? -10.229 -14.114 3.343 1.00 49.25 95 SER A O 1
ATOM 786 N N . LEU A 1 96 ? -9.320 -16.145 2.968 1.00 48.75 96 LEU A N 1
ATOM 787 C CA . LEU A 1 96 ? -8.352 -15.714 1.956 1.00 48.75 96 LEU A CA 1
ATOM 788 C C . LEU A 1 96 ? -9.038 -15.764 0.590 1.00 48.75 96 LEU A C 1
ATOM 790 O O . LEU A 1 96 ? -9.549 -16.813 0.201 1.00 48.75 96 LEU A O 1
ATOM 794 N N . TYR A 1 97 ? -9.019 -14.654 -0.143 1.00 48.50 97 TYR A N 1
ATOM 795 C CA . TYR A 1 97 ? -9.482 -14.616 -1.529 1.00 48.50 97 TYR A CA 1
ATOM 796 C C . TYR A 1 97 ? -8.280 -14.410 -2.452 1.00 48.50 97 TYR A C 1
ATOM 798 O O . TYR A 1 97 ? -7.512 -13.462 -2.276 1.00 48.50 97 TYR A O 1
ATOM 806 N N . TRP A 1 98 ? -8.128 -15.305 -3.429 1.00 40.97 98 TRP A N 1
ATOM 807 C CA . TRP A 1 98 ? -7.142 -15.204 -4.503 1.00 40.97 98 TRP A CA 1
ATOM 808 C C . TRP A 1 98 ? -7.856 -14.748 -5.771 1.00 40.97 98 TRP A C 1
ATOM 810 O O . TRP A 1 98 ? -8.811 -15.390 -6.205 1.00 40.97 98 TRP A O 1
ATOM 820 N N . LEU A 1 99 ? -7.398 -13.650 -6.363 1.00 44.47 99 LEU A N 1
ATOM 821 C CA . LEU A 1 99 ? -7.843 -13.207 -7.679 1.00 44.47 99 LEU A CA 1
ATOM 822 C C . LEU A 1 99 ? -6.596 -12.835 -8.480 1.00 44.47 99 LEU A C 1
ATOM 824 O O . LEU A 1 99 ? -5.901 -11.873 -8.156 1.00 44.47 99 LEU A O 1
ATOM 828 N N . VAL A 1 100 ? -6.304 -13.645 -9.495 1.00 43.44 100 VAL A N 1
ATOM 829 C CA . VAL A 1 100 ? -5.335 -13.329 -10.545 1.00 43.44 100 VAL A CA 1
ATOM 830 C C . VAL A 1 100 ? -6.162 -12.838 -11.724 1.00 43.44 100 VAL A C 1
ATOM 832 O O . VAL A 1 100 ? -6.960 -13.602 -12.263 1.00 43.44 100 VAL A O 1
ATOM 835 N N . ALA A 1 101 ? -6.032 -11.558 -12.063 1.00 46.81 101 ALA A N 1
ATOM 836 C CA . ALA A 1 101 ? -6.607 -11.002 -13.280 1.00 46.81 101 ALA A CA 1
ATOM 837 C C . ALA A 1 101 ? -5.460 -10.839 -14.286 1.00 46.81 101 ALA A C 1
ATOM 839 O O . ALA A 1 101 ? -4.524 -10.079 -14.030 1.00 46.81 101 ALA A O 1
ATOM 840 N N . THR A 1 102 ? -5.510 -11.638 -15.353 1.00 40.69 102 THR A N 1
ATOM 841 C CA . THR A 1 102 ? -4.646 -11.566 -16.544 1.00 40.69 102 THR A CA 1
ATOM 842 C C . THR A 1 102 ? -5.295 -10.728 -17.625 1.00 40.69 102 THR A C 1
ATOM 844 O O . THR A 1 102 ? -6.537 -10.854 -17.751 1.00 40.69 102 THR A O 1
#